Protein AF-A0A9P0GEL2-F1 (afdb_monomer_lite)

Radius of gyration: 32.32 Å; chains: 1; bounding box: 75×56×108 Å

Structure (mmCIF, N/CA/C/O backbone):
data_AF-A0A9P0GEL2-F1
#
_entry.id   AF-A0A9P0GEL2-F1
#
loop_
_atom_site.group_PDB
_atom_site.id
_atom_site.type_symbol
_atom_site.label_atom_id
_atom_site.label_alt_id
_atom_site.label_comp_id
_atom_site.label_asym_id
_atom_site.label_entity_id
_atom_site.label_seq_id
_atom_site.pdbx_PDB_ins_code
_atom_site.Cartn_x
_atom_site.Cartn_y
_atom_site.Cartn_z
_atom_site.occupancy
_atom_site.B_iso_or_equiv
_atom_site.auth_seq_id
_atom_site.auth_comp_id
_atom_site.auth_asym_id
_atom_site.auth_atom_id
_atom_site.pdbx_PDB_model_num
ATOM 1 N N . MET A 1 1 ? -38.527 46.027 -29.860 1.00 41.94 1 MET A N 1
ATOM 2 C CA . MET A 1 1 ? -37.077 46.108 -29.568 1.00 41.94 1 MET A CA 1
ATOM 3 C C . MET A 1 1 ? -36.748 44.943 -28.646 1.00 41.94 1 MET A C 1
ATOM 5 O O . MET A 1 1 ? -37.083 44.999 -27.472 1.00 41.94 1 MET A O 1
ATOM 9 N N . ASN A 1 2 ? -36.220 43.848 -29.200 1.00 39.59 2 ASN A N 1
ATOM 10 C CA . ASN A 1 2 ? -36.061 42.571 -28.497 1.00 39.59 2 ASN A CA 1
ATOM 11 C C . ASN A 1 2 ? -34.590 42.384 -28.111 1.00 39.59 2 ASN A C 1
ATOM 13 O O . ASN A 1 2 ? -33.752 42.225 -28.993 1.00 39.59 2 ASN A O 1
ATOM 17 N N . ASN A 1 3 ? -34.281 42.375 -26.812 1.00 41.94 3 ASN A N 1
ATOM 18 C CA . ASN A 1 3 ? -32.941 42.071 -26.305 1.00 41.94 3 ASN A CA 1
ATOM 19 C C . ASN A 1 3 ? -32.925 40.668 -25.686 1.00 41.94 3 ASN A C 1
ATOM 21 O O . ASN A 1 3 ? -33.313 40.477 -24.535 1.00 41.94 3 ASN A O 1
ATOM 25 N N . ALA A 1 4 ? -32.451 39.686 -26.454 1.00 50.44 4 ALA A N 1
ATOM 26 C CA . ALA A 1 4 ? -32.162 38.340 -25.972 1.00 50.44 4 ALA A CA 1
ATOM 27 C C . ALA A 1 4 ? -30.768 38.314 -25.322 1.00 50.44 4 ALA A C 1
ATOM 29 O O . ALA A 1 4 ? -29.741 38.302 -26.003 1.00 50.44 4 ALA A O 1
ATOM 30 N N . LYS A 1 5 ? -30.718 38.308 -23.986 1.00 56.31 5 LYS A N 1
ATOM 31 C CA . LYS A 1 5 ? -29.479 38.080 -23.232 1.00 56.31 5 LYS A CA 1
ATOM 32 C C . LYS A 1 5 ? -29.141 36.587 -23.271 1.00 56.31 5 LYS A C 1
ATOM 34 O O . LYS A 1 5 ? -29.761 35.773 -22.593 1.00 56.31 5 LYS A O 1
ATOM 39 N N . LYS A 1 6 ? -28.157 36.237 -24.100 1.00 62.62 6 LYS A N 1
ATOM 40 C CA . LYS A 1 6 ? -27.580 34.893 -24.235 1.00 62.62 6 LYS A CA 1
ATOM 41 C C . LYS A 1 6 ? -26.776 34.550 -22.976 1.00 62.62 6 LYS A C 1
ATOM 43 O O . LYS A 1 6 ? -25.606 34.906 -22.871 1.00 62.62 6 LYS A O 1
ATOM 48 N N . LEU A 1 7 ? -27.411 33.866 -22.025 1.00 57.25 7 LEU A N 1
ATOM 49 C CA . LEU A 1 7 ? -26.757 33.310 -20.842 1.00 57.25 7 LEU A CA 1
ATOM 50 C C . LEU A 1 7 ? -25.936 32.085 -21.270 1.00 57.25 7 LEU A C 1
ATOM 52 O O . LEU A 1 7 ? -26.473 30.995 -21.469 1.00 57.25 7 LEU A O 1
ATOM 56 N N . ARG A 1 8 ? -24.630 32.270 -21.480 1.00 53.84 8 ARG A N 1
ATOM 57 C CA . ARG A 1 8 ? -23.703 31.147 -21.642 1.00 53.84 8 ARG A CA 1
ATOM 58 C C . ARG A 1 8 ? -23.529 30.514 -20.262 1.00 53.84 8 ARG A C 1
ATOM 60 O O . ARG A 1 8 ? -22.925 31.117 -19.386 1.00 53.84 8 ARG A O 1
ATOM 67 N N . LYS A 1 9 ? -24.113 29.329 -20.062 1.00 55.12 9 LYS A N 1
ATOM 68 C CA . LYS A 1 9 ? -23.767 28.456 -18.936 1.00 55.12 9 LYS A CA 1
ATOM 69 C C . LYS A 1 9 ? -22.300 28.075 -19.099 1.00 55.12 9 LYS A C 1
ATOM 71 O O . LYS A 1 9 ? -21.964 27.318 -20.005 1.00 55.12 9 LYS A O 1
ATOM 76 N N . GLU A 1 10 ? -21.445 28.627 -18.253 1.00 52.41 10 GLU A N 1
ATOM 77 C CA . GLU A 1 10 ? -20.088 28.132 -18.077 1.00 52.41 10 GLU A CA 1
ATOM 78 C C . GLU A 1 10 ? -20.192 26.761 -17.407 1.00 52.41 10 GLU A C 1
ATOM 80 O O . GLU A 1 10 ? -20.576 26.631 -16.245 1.00 52.41 10 GLU A O 1
ATOM 85 N N . THR A 1 11 ? -19.934 25.712 -18.183 1.00 53.06 11 THR A N 1
ATOM 86 C CA . THR A 1 11 ? -19.646 24.383 -17.649 1.00 53.06 11 THR A CA 1
ATOM 87 C C . THR A 1 11 ? -18.465 24.506 -16.689 1.00 53.06 11 THR A C 1
ATOM 89 O O . THR A 1 11 ? -17.435 25.046 -17.102 1.00 53.06 11 THR A O 1
ATOM 92 N N . PRO A 1 12 ? -18.574 24.027 -15.436 1.00 53.81 12 PRO A N 1
ATOM 93 C CA . PRO A 1 12 ? -17.443 24.026 -14.528 1.00 53.81 12 PRO A CA 1
ATOM 94 C C . PRO A 1 12 ? -16.339 23.192 -15.171 1.00 53.81 12 PRO A C 1
ATOM 96 O O . PRO A 1 12 ? -16.504 21.996 -15.405 1.00 53.81 12 PRO A O 1
ATOM 99 N N . SER A 1 13 ? -15.242 23.868 -15.515 1.00 48.25 13 SER A N 1
ATOM 100 C CA . SER A 1 13 ? -14.004 23.243 -15.956 1.00 48.25 13 SER A CA 1
ATOM 101 C C . SER A 1 13 ? -13.623 22.224 -14.893 1.00 48.25 13 SER A C 1
ATOM 103 O O . SER A 1 13 ? -13.253 22.588 -13.771 1.00 48.25 13 SER A O 1
ATOM 105 N N . LEU A 1 14 ? -13.805 20.945 -15.229 1.00 48.44 14 LEU A N 1
ATOM 106 C CA . LEU A 1 14 ? -13.290 19.830 -14.463 1.00 48.44 14 LEU A CA 1
ATOM 107 C C . LEU A 1 14 ? -11.777 20.021 -14.508 1.00 48.44 14 LEU A C 1
ATOM 109 O O . LEU A 1 14 ? -11.127 19.663 -15.486 1.00 48.44 14 LEU A O 1
ATOM 113 N N . LYS A 1 15 ? -11.231 20.707 -13.498 1.00 52.22 15 LYS A N 1
ATOM 114 C CA . LYS A 1 15 ? -9.790 20.796 -13.303 1.00 52.22 15 LYS A CA 1
ATOM 115 C C . LYS A 1 15 ? -9.304 19.367 -13.422 1.00 52.22 15 LYS A C 1
ATOM 117 O O . LYS A 1 15 ? -9.765 18.514 -12.663 1.00 52.22 15 LYS A O 1
ATOM 122 N N . ASN A 1 16 ? -8.446 19.122 -14.405 1.00 49.78 16 ASN A N 1
ATOM 123 C CA . ASN A 1 16 ? -7.732 17.874 -14.565 1.00 49.78 16 ASN A CA 1
ATOM 124 C C . ASN A 1 16 ? -6.895 17.689 -13.296 1.00 49.78 16 ASN A C 1
ATOM 126 O O . ASN A 1 16 ? -5.706 17.995 -13.263 1.00 49.78 16 ASN A O 1
ATOM 130 N N . ASN A 1 17 ? -7.531 17.209 -12.226 1.00 48.31 17 ASN A N 1
ATOM 131 C CA . ASN A 1 17 ? -6.891 16.370 -11.246 1.00 48.31 17 ASN A CA 1
ATOM 132 C C . ASN A 1 17 ? -6.460 15.180 -12.083 1.00 48.31 17 ASN A C 1
ATOM 134 O O . ASN A 1 17 ? -7.214 14.225 -12.243 1.00 48.31 17 ASN A O 1
ATOM 138 N N . LEU A 1 18 ? -5.295 15.304 -12.723 1.00 45.97 18 LEU A N 1
ATOM 139 C CA . LEU A 1 18 ? -4.511 14.168 -13.146 1.00 45.97 18 LEU A CA 1
ATOM 140 C C . LEU A 1 18 ? -4.512 13.283 -11.910 1.00 45.97 18 LEU A C 1
ATOM 142 O O . LEU A 1 18 ? -3.848 13.601 -10.922 1.00 45.97 18 LEU A O 1
ATOM 146 N N . CYS A 1 19 ? -5.378 12.269 -11.911 1.00 51.41 19 CYS A N 1
ATOM 147 C CA . CYS A 1 19 ? -5.320 11.180 -10.969 1.00 51.41 19 CYS A CA 1
ATOM 148 C C . CYS A 1 19 ? -3.893 10.689 -11.124 1.00 51.41 19 CYS A C 1
ATOM 150 O O . CYS A 1 19 ? -3.593 10.004 -12.098 1.00 51.41 19 CYS A O 1
ATOM 152 N N . SER A 1 20 ? -2.982 11.148 -10.260 1.00 62.22 20 SER A N 1
ATOM 153 C CA . SER A 1 20 ? -1.614 10.664 -10.281 1.00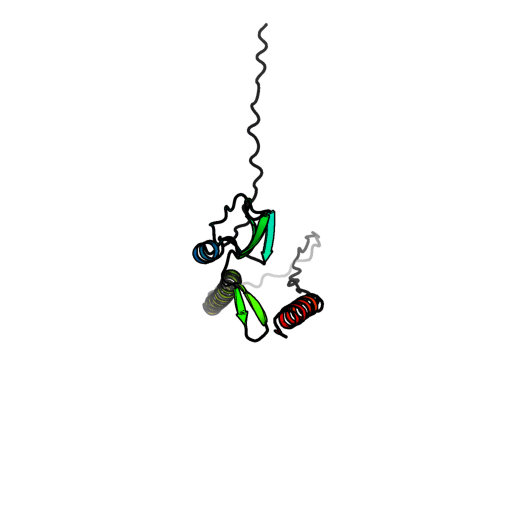 62.22 20 SER A CA 1
ATOM 154 C C . SER A 1 20 ? -1.775 9.166 -10.103 1.00 62.22 20 SER A C 1
ATOM 156 O O . SER A 1 20 ? -2.324 8.761 -9.075 1.00 62.22 20 SER A O 1
ATOM 158 N N . GLY A 1 21 ? -1.470 8.396 -11.148 1.00 70.44 21 GLY A N 1
ATOM 159 C CA . GLY A 1 21 ? -1.807 6.983 -11.235 1.00 70.44 21 GLY A CA 1
ATOM 160 C C . GLY A 1 21 ? -1.139 6.250 -10.089 1.00 70.44 21 GLY A C 1
ATOM 161 O O . GLY A 1 21 ? 0.039 5.920 -10.165 1.00 70.44 21 GLY A O 1
ATOM 162 N N . ARG A 1 22 ? -1.871 6.078 -8.991 1.00 81.94 22 ARG A N 1
ATOM 163 C CA . ARG A 1 22 ? -1.413 5.320 -7.840 1.00 81.94 22 ARG A CA 1
ATOM 164 C C . ARG A 1 22 ? -1.731 3.877 -8.122 1.00 81.94 22 ARG A C 1
ATOM 166 O O . ARG A 1 22 ? -2.864 3.540 -8.466 1.00 81.94 22 ARG A O 1
ATOM 173 N N . ILE A 1 23 ? -0.718 3.044 -7.988 1.00 84.94 23 ILE A N 1
ATOM 174 C CA . ILE A 1 23 ? -0.891 1.613 -8.132 1.00 84.94 23 ILE A CA 1
ATOM 175 C C . ILE A 1 23 ? -1.250 1.097 -6.746 1.00 84.94 23 ILE A C 1
ATOM 177 O O . ILE A 1 23 ? -0.533 1.330 -5.775 1.00 84.94 23 ILE A O 1
ATOM 181 N N . VAL A 1 24 ? -2.410 0.457 -6.665 1.00 88.88 24 VAL A N 1
ATOM 182 C CA . VAL A 1 24 ? -2.954 -0.097 -5.430 1.00 88.88 24 VAL A CA 1
ATOM 183 C C . VAL A 1 24 ? -3.063 -1.600 -5.607 1.00 88.88 24 VAL A C 1
ATOM 185 O O . VAL A 1 24 ? -3.783 -2.083 -6.483 1.00 88.88 24 VAL A O 1
ATOM 188 N N . GLU A 1 25 ? -2.381 -2.349 -4.752 1.00 91.31 25 GLU A N 1
ATOM 189 C CA . GLU A 1 25 ? -2.585 -3.782 -4.622 1.00 91.31 25 GLU A CA 1
ATOM 190 C C . GLU A 1 25 ? -3.840 -4.025 -3.771 1.00 91.31 25 GLU A C 1
ATOM 192 O O . GLU A 1 25 ? -3.805 -3.999 -2.541 1.00 91.31 25 GLU A O 1
ATOM 197 N N . LEU A 1 26 ? -4.982 -4.247 -4.434 1.00 93.81 26 LEU A N 1
ATOM 198 C CA . LEU A 1 26 ? -6.293 -4.367 -3.775 1.00 93.81 26 LEU A CA 1
ATOM 199 C C . LEU A 1 26 ? -6.334 -5.448 -2.686 1.00 93.81 26 LEU A C 1
ATOM 201 O O . LEU A 1 26 ? -6.999 -5.270 -1.665 1.00 93.81 26 LEU A O 1
ATOM 205 N N . LEU A 1 27 ? -5.613 -6.554 -2.886 1.00 93.62 27 LEU A N 1
ATOM 206 C CA . LEU A 1 27 ? -5.514 -7.623 -1.893 1.00 93.62 27 LEU A CA 1
ATOM 207 C C . LEU A 1 27 ? -4.798 -7.151 -0.627 1.00 93.62 27 LEU A C 1
ATOM 209 O O . LEU A 1 27 ? -5.228 -7.482 0.474 1.00 93.62 27 LEU A O 1
ATOM 213 N N . GLU A 1 28 ? -3.720 -6.384 -0.771 1.00 93.31 28 GLU A N 1
ATOM 214 C CA . GLU A 1 28 ? -2.960 -5.877 0.368 1.00 93.31 28 GLU A CA 1
ATOM 215 C C . GLU A 1 28 ? -3.717 -4.770 1.100 1.00 93.31 28 GLU A C 1
ATOM 217 O O . GLU A 1 28 ? -3.791 -4.787 2.333 1.00 93.31 28 GLU A O 1
ATOM 222 N N . LEU A 1 29 ? -4.371 -3.884 0.341 1.00 95.00 29 LEU A N 1
ATOM 223 C CA . LEU A 1 29 ? -5.268 -2.872 0.886 1.00 95.00 29 LEU A CA 1
ATOM 224 C C . LEU A 1 29 ? -6.370 -3.525 1.729 1.00 95.00 29 LEU A C 1
ATOM 226 O O . LEU A 1 29 ? -6.557 -3.161 2.885 1.00 95.00 29 LEU A O 1
ATOM 230 N N . GLY A 1 30 ? -7.064 -4.529 1.182 1.00 95.81 30 GLY A N 1
ATOM 231 C CA . GLY A 1 30 ? -8.169 -5.207 1.863 1.00 95.81 30 GLY A CA 1
ATOM 232 C C . GLY A 1 30 ? -7.765 -5.904 3.167 1.00 95.81 30 GLY A C 1
ATOM 233 O O . GLY A 1 30 ? -8.549 -5.923 4.115 1.00 95.81 30 GLY A O 1
ATOM 234 N N . LYS A 1 31 ? -6.535 -6.432 3.258 1.00 95.19 31 LYS A N 1
ATOM 235 C CA . LYS A 1 31 ? -6.011 -7.024 4.504 1.00 95.19 31 LYS A CA 1
ATOM 236 C C . LYS A 1 31 ? -5.845 -5.988 5.611 1.00 95.19 31 LYS A C 1
ATOM 238 O O . LYS A 1 31 ? -6.139 -6.290 6.765 1.00 95.19 31 LYS A O 1
ATOM 243 N N . HIS A 1 32 ? -5.380 -4.793 5.255 1.00 96.19 32 HIS A N 1
ATOM 244 C CA . HIS A 1 32 ? -5.049 -3.733 6.206 1.00 96.19 32 HIS A CA 1
ATOM 245 C C . HIS A 1 32 ? -6.198 -2.749 6.450 1.00 96.19 32 HIS A C 1
ATOM 247 O O . HIS A 1 32 ? -6.109 -1.922 7.353 1.00 96.19 32 HIS A O 1
ATOM 253 N N . LEU A 1 33 ? -7.295 -2.838 5.692 1.00 97.06 33 LEU A N 1
ATOM 254 C CA . LEU A 1 33 ? -8.462 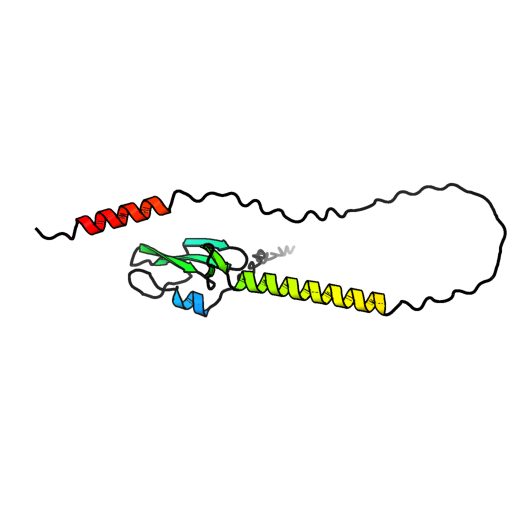-1.960 5.817 1.00 97.06 33 LEU A CA 1
ATOM 255 C C . LEU A 1 33 ? -9.377 -2.353 6.992 1.00 97.06 33 LEU A C 1
ATOM 257 O O . LEU A 1 33 ? -10.598 -2.464 6.859 1.00 97.06 33 LEU A O 1
ATOM 261 N N . LYS A 1 34 ? -8.779 -2.580 8.160 1.00 97.88 34 LYS A N 1
ATOM 262 C CA . LYS A 1 34 ? -9.454 -2.932 9.411 1.00 97.88 34 LYS A CA 1
ATOM 263 C C . LYS A 1 34 ? -8.845 -2.138 10.550 1.00 97.88 34 LYS A C 1
ATOM 265 O O . LYS A 1 34 ? -7.635 -1.948 10.580 1.00 97.88 34 LYS A O 1
ATOM 270 N N . CYS A 1 35 ? -9.666 -1.683 11.489 1.00 97.62 35 CYS A N 1
ATOM 271 C CA . CYS A 1 35 ? -9.182 -0.972 12.664 1.00 97.62 35 CYS A CA 1
ATOM 272 C C . CYS A 1 35 ? -8.216 -1.867 13.450 1.00 97.62 35 CYS A C 1
ATOM 274 O O . CYS A 1 35 ? -8.566 -2.996 13.785 1.00 97.62 35 CYS A O 1
ATOM 276 N N . CYS A 1 36 ? -7.033 -1.357 13.794 1.00 95.81 36 CYS A N 1
ATOM 277 C CA . CYS A 1 36 ? -6.030 -2.128 14.537 1.00 95.81 36 CYS A CA 1
ATOM 278 C C . CYS A 1 36 ? -6.449 -2.505 15.971 1.00 95.81 36 CYS A C 1
ATOM 280 O O . CYS A 1 36 ? -5.774 -3.315 16.598 1.00 95.81 36 CYS A O 1
ATOM 282 N N . TRP A 1 37 ? -7.534 -1.922 16.493 1.00 96.81 37 TRP A N 1
ATOM 283 C CA . TRP A 1 37 ? -8.026 -2.197 17.843 1.00 96.81 37 TRP A CA 1
ATOM 284 C C . TRP A 1 37 ? -9.294 -3.052 17.872 1.00 96.81 37 TRP A C 1
ATOM 286 O O . TRP A 1 37 ? -9.335 -4.049 18.581 1.00 96.81 37 TRP A O 1
ATOM 296 N N . CYS A 1 38 ? -10.333 -2.673 17.120 1.00 97.12 38 CYS A N 1
ATOM 297 C CA . CYS A 1 38 ? -11.623 -3.376 17.137 1.00 97.12 38 CYS A CA 1
ATOM 298 C C . CYS A 1 38 ? -11.847 -4.300 15.931 1.00 97.12 38 CYS A C 1
ATOM 300 O O . CYS A 1 38 ? -12.918 -4.891 15.814 1.00 97.12 38 CYS A O 1
ATOM 302 N N . GLU A 1 39 ? -10.881 -4.368 15.007 1.00 96.88 39 GLU A N 1
ATOM 303 C CA . GLU A 1 39 ? -10.877 -5.205 13.796 1.00 96.88 39 GLU A CA 1
ATOM 304 C C . GLU A 1 39 ? -12.032 -4.972 12.801 1.00 96.88 39 GLU A C 1
ATOM 306 O O . GLU A 1 39 ? -12.125 -5.652 11.774 1.00 96.88 39 GLU A O 1
ATOM 311 N N . ARG A 1 40 ? -12.893 -3.975 13.046 1.00 97.75 40 ARG A N 1
ATOM 312 C CA . ARG A 1 40 ? -13.961 -3.573 12.121 1.00 97.75 40 ARG A CA 1
ATOM 313 C C . ARG A 1 40 ? -13.385 -2.973 10.843 1.00 97.75 40 ARG A C 1
ATOM 315 O O . ARG A 1 40 ? -12.343 -2.319 10.863 1.00 97.75 40 ARG A O 1
ATOM 322 N N . VAL A 1 41 ? -14.091 -3.178 9.734 1.00 97.56 41 VAL A N 1
ATOM 323 C CA . VAL A 1 41 ? -13.703 -2.662 8.415 1.00 97.56 41 VAL A CA 1
ATOM 324 C C . VAL A 1 41 ? -13.691 -1.133 8.428 1.00 97.56 41 VAL A C 1
ATOM 326 O O . VAL A 1 41 ? -14.613 -0.497 8.939 1.00 97.56 41 VAL A O 1
ATOM 329 N N . LEU A 1 42 ? -12.639 -0.547 7.859 1.00 97.62 42 LEU A N 1
ATOM 330 C CA . LEU A 1 42 ? -12.485 0.900 7.737 1.00 97.62 42 LEU A CA 1
ATOM 331 C C . LEU A 1 42 ? -13.096 1.408 6.426 1.00 97.62 42 LEU A C 1
ATOM 333 O O . LEU A 1 42 ? -13.054 0.724 5.406 1.00 97.62 42 LEU A O 1
ATOM 337 N N . SER A 1 43 ? -13.613 2.638 6.437 1.00 96.94 43 SER A N 1
ATOM 338 C CA . SER A 1 43 ? -14.022 3.333 5.211 1.00 96.94 43 SER A CA 1
ATOM 339 C C . SER A 1 43 ? -12.867 4.167 4.664 1.00 96.94 43 SER A C 1
ATOM 341 O O . SER A 1 43 ? -12.258 4.942 5.401 1.00 96.94 43 SER A O 1
ATOM 343 N N . LEU A 1 44 ? -12.609 4.061 3.359 1.00 95.88 44 LEU A N 1
ATOM 344 C CA . LEU A 1 44 ? -11.656 4.927 2.653 1.00 95.88 44 LEU A CA 1
ATOM 345 C C . LEU A 1 44 ? -12.127 6.391 2.577 1.00 95.88 44 LEU A C 1
ATOM 347 O O . LEU A 1 44 ? -11.324 7.269 2.290 1.00 95.88 44 LEU A O 1
ATOM 351 N N . GLU A 1 45 ? -13.396 6.681 2.872 1.00 96.81 45 GLU A N 1
ATOM 352 C CA . GLU A 1 45 ? -13.888 8.062 2.997 1.00 96.81 45 GLU A CA 1
ATOM 353 C C . GLU A 1 45 ? -13.318 8.768 4.239 1.00 96.81 45 GLU A C 1
ATOM 355 O O . GLU A 1 45 ? -13.265 9.994 4.282 1.00 96.81 45 GLU A O 1
ATOM 360 N N . ASN A 1 46 ? -12.835 8.003 5.227 1.00 96.75 46 ASN A N 1
ATOM 361 C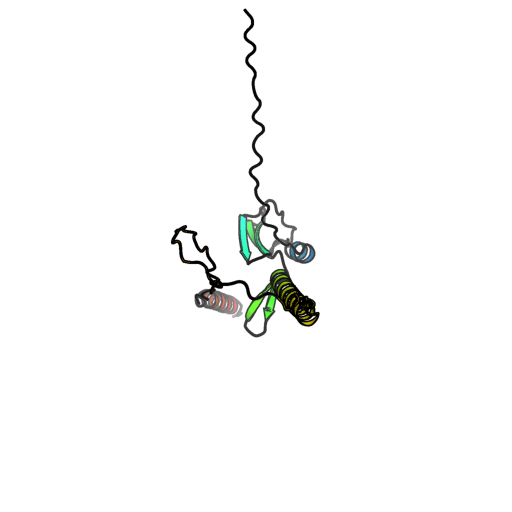 CA . ASN A 1 46 ? -12.278 8.518 6.481 1.00 96.75 46 ASN A CA 1
ATOM 362 C C . ASN A 1 46 ? -10.737 8.600 6.463 1.00 96.75 46 ASN A C 1
ATOM 364 O O . ASN A 1 46 ? -10.090 8.473 7.509 1.00 96.75 46 ASN A O 1
ATOM 368 N N . ILE A 1 47 ? -10.124 8.762 5.287 1.00 96.88 47 ILE A N 1
ATOM 369 C CA . ILE A 1 47 ? -8.681 9.020 5.181 1.00 96.88 47 ILE A CA 1
ATOM 370 C C . ILE A 1 47 ? -8.391 10.408 5.761 1.00 96.88 47 ILE A C 1
ATOM 372 O O . ILE A 1 47 ? -8.907 11.412 5.274 1.00 96.88 47 ILE A O 1
ATOM 376 N N . THR A 1 48 ? -7.542 10.468 6.785 1.00 97.44 48 THR A N 1
ATOM 377 C CA . THR A 1 48 ? -7.102 11.733 7.394 1.00 97.44 48 THR A CA 1
ATOM 378 C C . THR A 1 48 ? -5.814 12.247 6.770 1.00 97.44 48 THR A C 1
ATOM 380 O O . THR A 1 48 ? -5.626 13.456 6.655 1.00 97.44 48 THR A O 1
ATOM 383 N N . ASN A 1 49 ? -4.932 11.340 6.344 1.00 96.62 49 ASN A N 1
ATOM 384 C CA . ASN A 1 49 ? -3.665 11.689 5.718 1.00 96.62 49 ASN A CA 1
ATOM 385 C C . ASN A 1 49 ? -3.202 10.617 4.721 1.00 96.62 49 ASN A C 1
ATOM 387 O O . ASN A 1 49 ? -3.537 9.438 4.831 1.00 96.62 49 ASN A O 1
ATOM 391 N N . GLU A 1 50 ? -2.366 11.029 3.773 1.00 94.75 50 GLU A N 1
ATOM 392 C CA . GLU A 1 50 ? -1.726 10.161 2.791 1.00 94.75 50 GLU A CA 1
ATOM 393 C C . GLU A 1 50 ? -0.234 10.487 2.704 1.00 94.75 50 GLU A C 1
ATOM 395 O O . GLU A 1 50 ? 0.158 11.606 2.381 1.00 94.75 50 GLU A O 1
ATOM 400 N N . THR A 1 51 ? 0.610 9.478 2.917 1.00 93.75 51 THR A N 1
ATOM 401 C CA . THR A 1 51 ? 2.052 9.569 2.660 1.00 93.75 51 THR A CA 1
ATOM 402 C C . THR A 1 51 ? 2.397 8.838 1.369 1.00 93.75 51 THR A C 1
ATOM 404 O O . THR A 1 51 ? 2.230 7.621 1.270 1.00 93.75 51 THR A O 1
ATOM 407 N N . ARG A 1 52 ? 2.927 9.560 0.381 1.00 91.88 52 ARG A N 1
ATOM 408 C CA . ARG A 1 52 ? 3.350 8.980 -0.903 1.00 91.88 52 ARG A CA 1
ATOM 409 C C . ARG A 1 52 ? 4.772 8.435 -0.836 1.00 91.88 52 ARG A C 1
ATOM 411 O O . ARG A 1 52 ? 5.646 9.062 -0.241 1.00 91.88 52 ARG A O 1
ATOM 418 N N . LYS A 1 53 ? 5.009 7.286 -1.476 1.00 87.81 53 LYS A N 1
ATOM 419 C CA . LYS A 1 53 ? 6.323 6.625 -1.545 1.00 87.81 53 LYS A CA 1
ATOM 420 C C . LYS A 1 53 ? 6.586 6.069 -2.950 1.00 87.81 53 LYS A C 1
ATOM 422 O O . LYS A 1 53 ? 6.617 4.861 -3.169 1.00 87.81 53 LYS A O 1
ATOM 427 N N . GLY A 1 54 ? 6.777 6.957 -3.923 1.00 87.62 54 GLY A N 1
ATOM 428 C CA . GLY A 1 54 ? 6.887 6.574 -5.334 1.00 87.62 54 GLY A CA 1
ATOM 429 C C . GLY A 1 54 ? 5.511 6.267 -5.927 1.00 87.62 54 GLY A C 1
ATOM 430 O O . GLY A 1 54 ? 4.628 7.121 -5.870 1.00 87.62 54 GLY A O 1
ATOM 431 N N . LEU A 1 55 ? 5.325 5.063 -6.479 1.00 86.12 55 LEU A N 1
ATOM 432 C CA . LEU A 1 55 ? 4.085 4.648 -7.154 1.00 86.12 55 LEU A CA 1
ATOM 433 C C . LEU A 1 55 ? 2.992 4.134 -6.202 1.00 86.12 55 LEU A C 1
ATOM 435 O O . LEU A 1 55 ? 1.838 4.006 -6.618 1.00 86.12 55 LEU A O 1
ATOM 439 N N . TYR A 1 56 ? 3.334 3.875 -4.936 1.00 90.06 56 TYR A N 1
ATOM 440 C CA . TYR A 1 56 ? 2.386 3.468 -3.898 1.00 90.06 56 TYR A CA 1
ATOM 441 C C . TYR A 1 56 ? 2.227 4.540 -2.811 1.00 90.06 56 TYR A C 1
ATOM 443 O O . TYR A 1 56 ? 2.956 5.538 -2.736 1.00 90.06 56 TYR A O 1
ATOM 451 N N . SER A 1 57 ? 1.228 4.351 -1.954 1.00 91.94 57 SER A N 1
ATOM 452 C CA . SER A 1 57 ? 0.915 5.240 -0.832 1.00 91.94 57 SER A CA 1
ATOM 453 C C . SER A 1 57 ? 0.671 4.484 0.471 1.00 91.94 57 SER A C 1
ATOM 455 O O . SER A 1 57 ? 0.336 3.298 0.488 1.00 91.94 57 SER A O 1
ATOM 457 N N . ILE A 1 58 ? 0.817 5.199 1.578 1.00 94.62 58 ILE A N 1
ATOM 458 C CA . ILE A 1 58 ? 0.413 4.764 2.910 1.00 94.62 58 ILE A CA 1
ATOM 459 C C . ILE A 1 58 ? -0.699 5.706 3.360 1.00 94.62 58 ILE A C 1
ATOM 461 O O . ILE A 1 58 ? -0.503 6.922 3.379 1.00 94.62 58 ILE A O 1
ATOM 465 N N . LEU A 1 59 ? -1.862 5.151 3.683 1.00 96.56 59 LEU A N 1
ATOM 466 C CA . LEU A 1 59 ? -3.035 5.906 4.109 1.00 96.56 59 LEU A CA 1
ATOM 467 C C . LEU A 1 59 ? -3.142 5.855 5.633 1.00 96.56 59 LEU A C 1
ATOM 469 O O . LEU A 1 59 ? -3.013 4.782 6.216 1.00 96.56 59 LEU A O 1
ATOM 473 N N . ASN A 1 60 ? -3.425 6.986 6.270 1.00 97.56 60 ASN A N 1
ATOM 474 C CA . ASN A 1 60 ? -3.895 7.009 7.651 1.00 97.56 60 ASN A CA 1
ATOM 475 C C . ASN A 1 60 ? -5.415 7.114 7.609 1.00 97.56 60 ASN A C 1
ATOM 477 O O . ASN A 1 60 ? -5.961 8.079 7.070 1.00 97.56 60 ASN A O 1
ATOM 481 N N . VAL A 1 61 ? -6.095 6.104 8.143 1.00 97.81 61 VAL A N 1
ATOM 482 C CA . VAL A 1 61 ? -7.556 6.021 8.131 1.00 97.81 61 VAL A CA 1
ATOM 483 C C . VAL A 1 61 ? -8.060 6.041 9.560 1.00 97.81 61 VAL A C 1
ATOM 485 O O . VAL A 1 61 ? -7.673 5.202 10.378 1.00 97.81 61 VAL A O 1
ATOM 488 N N . LYS A 1 62 ? -8.931 6.998 9.865 1.00 97.69 62 LYS A N 1
ATOM 489 C CA . LYS A 1 62 ? -9.503 7.147 11.199 1.00 97.69 62 LYS A CA 1
ATOM 490 C C . LYS A 1 62 ? -10.793 6.347 11.318 1.00 97.69 62 LYS A C 1
ATOM 492 O O . LYS A 1 62 ? -11.688 6.454 10.481 1.00 97.69 62 LYS A O 1
ATOM 497 N N . TYR A 1 63 ? -10.910 5.561 12.384 1.00 97.88 63 TYR A N 1
ATOM 498 C CA . TYR A 1 63 ? -12.167 4.902 12.724 1.00 97.88 63 TYR A CA 1
ATOM 499 C C . TYR A 1 63 ? -12.961 5.744 13.722 1.00 97.88 63 TYR A C 1
ATOM 501 O O . TYR A 1 63 ? -12.446 6.095 14.783 1.00 97.88 63 TYR A O 1
ATOM 509 N N . ASN A 1 64 ? -14.215 6.062 13.400 1.00 95.25 64 ASN A N 1
ATOM 510 C CA . ASN A 1 64 ? -14.988 7.061 14.143 1.00 95.25 64 ASN A CA 1
ATOM 511 C C . ASN A 1 64 ? -15.402 6.599 15.547 1.00 95.25 64 ASN A C 1
ATOM 513 O O . ASN A 1 64 ? -15.348 7.396 16.476 1.00 95.25 64 ASN A O 1
ATOM 517 N N . GLU A 1 65 ? -15.771 5.326 15.726 1.00 96.44 65 GLU A N 1
ATOM 518 C CA . GLU A 1 65 ? -16.216 4.825 17.038 1.00 96.44 65 GLU A CA 1
ATOM 519 C C . GLU A 1 65 ? -15.048 4.678 18.020 1.00 96.44 65 GLU A C 1
ATOM 521 O O . GLU A 1 65 ? -15.182 4.970 19.203 1.00 96.44 65 GLU A O 1
ATOM 526 N N . CYS A 1 66 ? -13.886 4.241 17.528 1.00 95.88 66 CYS A N 1
ATOM 527 C CA . CYS A 1 66 ? -12.699 4.049 18.360 1.00 95.88 66 CYS A CA 1
ATOM 528 C C . CYS A 1 66 ? -11.845 5.309 18.494 1.00 95.88 66 CYS A C 1
ATOM 530 O O . CYS A 1 66 ? -11.007 5.378 19.386 1.00 95.88 66 CYS A O 1
ATOM 532 N N . ASN A 1 67 ? -12.012 6.277 17.588 1.00 95.62 67 ASN A N 1
ATOM 533 C CA . ASN A 1 67 ? -11.161 7.458 17.462 1.00 95.62 67 ASN A CA 1
ATOM 534 C C . ASN A 1 67 ? -9.659 7.119 17.292 1.00 95.62 67 ASN A C 1
ATOM 536 O O . ASN A 1 67 ? -8.795 7.901 17.680 1.00 95.62 67 ASN A O 1
ATOM 540 N N . ILE A 1 68 ? -9.351 5.958 16.702 1.00 96.06 68 ILE A N 1
ATOM 541 C CA . ILE A 1 68 ? -7.985 5.477 16.441 1.00 96.06 68 ILE A CA 1
ATOM 542 C C . ILE A 1 68 ? -7.666 5.635 14.954 1.00 96.06 68 ILE A C 1
ATOM 544 O O . ILE A 1 68 ? -8.498 5.323 14.097 1.00 96.06 68 ILE A O 1
ATOM 548 N N . GLU A 1 69 ? -6.449 6.085 14.651 1.00 97.25 69 GLU A N 1
ATOM 549 C CA . GLU A 1 69 ? -5.901 6.079 13.296 1.00 97.25 69 GLU A CA 1
ATOM 550 C C . GLU A 1 69 ? -5.179 4.763 13.015 1.00 97.25 69 GLU A C 1
ATOM 552 O O . GLU A 1 69 ? -4.321 4.323 13.779 1.00 97.25 69 GLU A O 1
ATOM 557 N N . THR A 1 70 ? -5.530 4.130 11.901 1.00 97.31 70 THR A N 1
ATOM 558 C CA . THR A 1 70 ? -4.869 2.922 11.413 1.00 97.31 70 THR A CA 1
ATOM 559 C C . THR A 1 70 ? -4.058 3.246 10.168 1.00 97.31 70 THR A C 1
ATOM 561 O O . THR A 1 70 ? -4.530 3.941 9.268 1.00 97.31 70 THR A O 1
ATOM 564 N N . ILE A 1 71 ? -2.837 2.718 10.118 1.00 96.62 71 ILE A N 1
ATOM 565 C CA . ILE A 1 71 ? -1.945 2.832 8.968 1.00 96.62 71 ILE A CA 1
ATOM 566 C C . ILE A 1 71 ? -2.279 1.712 7.983 1.00 96.62 71 ILE A C 1
ATOM 568 O O . ILE A 1 71 ? -2.154 0.533 8.309 1.00 96.62 71 ILE A O 1
ATOM 572 N N . VAL A 1 72 ? -2.667 2.089 6.770 1.00 96.19 72 VAL A N 1
ATOM 573 C CA . VAL A 1 72 ? -3.106 1.181 5.713 1.00 96.19 72 VAL A CA 1
ATOM 574 C C . VAL A 1 72 ? -2.167 1.322 4.505 1.00 96.19 72 VAL A C 1
ATOM 576 O O . VAL A 1 72 ? -2.284 2.287 3.740 1.00 96.19 72 VAL A O 1
ATOM 579 N N . PRO A 1 73 ? -1.194 0.410 4.316 1.00 94.31 73 PRO A N 1
ATOM 580 C CA . PRO A 1 73 ? -0.382 0.383 3.105 1.00 94.31 73 PRO A CA 1
ATOM 581 C C . PRO A 1 73 ? -1.229 -0.024 1.888 1.00 94.31 73 PRO A C 1
ATOM 583 O O . PRO A 1 73 ? -2.125 -0.859 1.986 1.00 94.31 73 PRO A O 1
ATOM 586 N N . THR A 1 74 ? -0.933 0.569 0.730 1.00 94.38 74 THR A N 1
ATOM 587 C CA . THR A 1 74 ? -1.604 0.247 -0.550 1.00 94.38 74 THR A CA 1
ATOM 588 C C . THR A 1 74 ? -0.844 -0.768 -1.403 1.00 94.38 74 THR A C 1
ATOM 590 O O . THR A 1 74 ? -1.324 -1.132 -2.469 1.00 94.38 74 THR A O 1
ATOM 593 N N . ASP A 1 75 ? 0.331 -1.207 -0.957 1.00 92.94 75 ASP A N 1
ATOM 594 C CA . ASP A 1 75 ? 1.194 -2.159 -1.655 1.00 92.94 75 ASP A CA 1
ATOM 595 C C . ASP A 1 75 ? 1.945 -3.016 -0.635 1.00 92.94 75 ASP A C 1
ATOM 597 O O . ASP 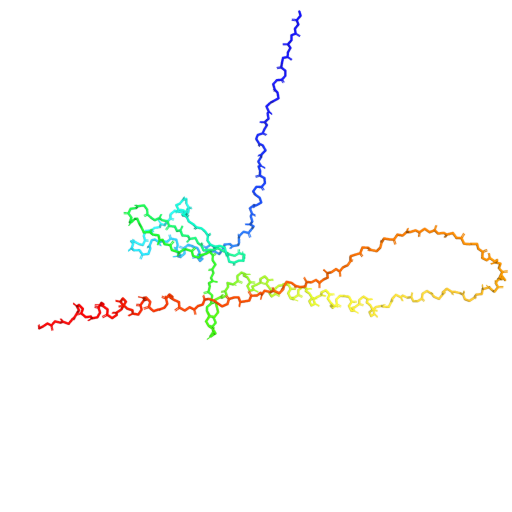A 1 75 ? 2.135 -2.602 0.519 1.00 92.94 75 ASP A O 1
ATOM 601 N N . LYS A 1 76 ? 2.396 -4.191 -1.066 1.00 89.25 76 LYS A N 1
ATOM 602 C CA . LYS A 1 76 ? 3.219 -5.069 -0.246 1.00 89.25 76 LYS A CA 1
ATOM 603 C C . LYS A 1 76 ? 4.611 -4.469 -0.057 1.00 89.25 76 LYS A C 1
ATOM 605 O O . LYS A 1 76 ? 5.326 -4.153 -1.010 1.00 89.25 76 LYS A O 1
ATOM 610 N N . VAL A 1 77 ? 5.010 -4.327 1.205 1.00 83.56 77 VAL A N 1
ATOM 611 C CA . VAL A 1 77 ? 6.330 -3.811 1.579 1.00 83.56 77 VAL A CA 1
ATOM 612 C C . VAL A 1 77 ? 7.198 -4.963 2.061 1.00 83.56 77 VAL A C 1
ATOM 614 O O . VAL A 1 77 ? 6.901 -5.582 3.083 1.00 83.56 77 VAL A O 1
ATOM 617 N N . HIS A 1 78 ? 8.304 -5.219 1.366 1.00 80.38 78 HIS A N 1
ATOM 618 C CA . HIS A 1 78 ? 9.303 -6.193 1.803 1.00 80.38 78 HIS A CA 1
ATOM 619 C C . HIS A 1 78 ? 10.455 -5.481 2.496 1.00 80.38 78 HIS A C 1
ATOM 621 O O . HIS A 1 78 ? 10.982 -4.480 2.004 1.00 80.38 78 HIS A O 1
ATOM 627 N N . ALA A 1 79 ? 10.857 -6.013 3.645 1.00 77.62 79 ALA A N 1
ATOM 628 C CA . ALA A 1 79 ? 12.115 -5.648 4.274 1.00 77.62 79 ALA A CA 1
ATOM 629 C C . ALA A 1 79 ? 13.211 -6.568 3.729 1.00 77.62 79 ALA A C 1
ATOM 631 O O . ALA A 1 79 ? 13.101 -7.792 3.807 1.00 77.62 79 ALA A O 1
ATOM 632 N N . THR A 1 80 ? 14.268 -5.989 3.171 1.00 77.31 80 THR A N 1
ATOM 633 C CA . THR A 1 80 ? 15.482 -6.742 2.842 1.00 77.31 80 THR A CA 1
ATOM 634 C C . THR A 1 80 ? 16.340 -6.928 4.096 1.00 77.31 80 THR A C 1
ATOM 636 O O . THR A 1 80 ? 16.125 -6.284 5.124 1.00 77.31 80 THR A O 1
ATOM 639 N N . LYS A 1 81 ? 17.348 -7.810 4.024 1.00 77.38 81 LYS A N 1
ATOM 640 C CA . LYS A 1 81 ? 18.298 -8.054 5.129 1.00 77.38 81 LYS A CA 1
ATOM 641 C C . LYS A 1 81 ? 19.025 -6.783 5.601 1.00 77.38 81 LYS A C 1
ATOM 643 O O . LYS A 1 81 ? 19.540 -6.769 6.709 1.00 77.38 81 LYS A O 1
ATOM 648 N N . SER A 1 82 ? 19.061 -5.736 4.776 1.00 74.94 82 SER A N 1
ATOM 649 C CA . SER A 1 82 ? 19.664 -4.433 5.070 1.00 74.94 82 SER A CA 1
ATOM 650 C C . SER A 1 82 ? 18.694 -3.420 5.703 1.00 74.94 82 SER A C 1
ATOM 652 O O . SER A 1 82 ? 18.990 -2.230 5.719 1.00 74.94 82 SER A O 1
ATOM 654 N N . GLU A 1 83 ? 17.529 -3.857 6.201 1.00 72.25 83 GLU A N 1
ATOM 655 C CA . GLU A 1 83 ? 16.442 -3.020 6.752 1.00 72.25 83 GLU A CA 1
ATOM 656 C C . GLU A 1 83 ? 15.819 -2.001 5.782 1.00 72.25 83 GLU A C 1
ATOM 658 O O . GLU A 1 83 ? 14.908 -1.254 6.159 1.00 72.25 83 GLU A O 1
ATOM 663 N N . VAL A 1 84 ? 16.261 -1.958 4.526 1.00 78.44 84 VAL A N 1
ATOM 664 C CA . VAL A 1 84 ? 15.679 -1.063 3.530 1.00 78.44 84 VAL A CA 1
ATOM 665 C C . VAL A 1 84 ? 14.337 -1.641 3.085 1.00 78.44 84 VAL A C 1
ATOM 667 O O . VAL A 1 84 ? 14.233 -2.789 2.649 1.00 78.44 84 VAL A O 1
ATOM 670 N N . LYS A 1 85 ? 13.279 -0.841 3.238 1.00 76.88 85 LYS A N 1
ATOM 671 C CA . LYS A 1 85 ? 11.917 -1.210 2.844 1.00 76.88 85 LYS A CA 1
ATOM 672 C C . LYS A 1 85 ? 11.697 -0.859 1.378 1.00 76.88 85 LYS A C 1
ATOM 674 O O . LYS A 1 85 ? 11.744 0.318 1.021 1.00 76.88 85 LYS A O 1
ATOM 679 N N . HIS A 1 86 ? 11.404 -1.864 0.561 1.00 79.69 86 HIS A N 1
ATOM 680 C CA . HIS A 1 86 ? 11.061 -1.693 -0.850 1.00 79.69 86 HIS A CA 1
ATOM 681 C C . HIS A 1 86 ? 9.602 -2.092 -1.090 1.00 79.69 86 HIS A C 1
ATOM 683 O O . HIS A 1 86 ? 9.075 -2.978 -0.417 1.00 79.69 86 HIS A O 1
ATOM 689 N N . SER A 1 87 ? 8.947 -1.404 -2.023 1.00 81.38 87 SER A N 1
ATOM 690 C CA . SER A 1 87 ? 7.595 -1.740 -2.484 1.00 81.38 87 SER A CA 1
ATOM 691 C C . SER A 1 87 ? 7.697 -2.571 -3.755 1.00 81.38 87 SER A C 1
ATOM 693 O O . SER A 1 87 ? 8.518 -2.259 -4.624 1.00 81.38 87 SER A O 1
ATOM 695 N N . ASP A 1 88 ? 6.855 -3.596 -3.866 1.00 79.81 88 ASP A N 1
ATOM 696 C CA . ASP A 1 88 ? 6.847 -4.502 -5.017 1.00 79.81 88 ASP A CA 1
ATOM 697 C C . ASP A 1 88 ? 6.550 -3.766 -6.321 1.00 79.81 88 ASP A C 1
ATOM 699 O O . ASP A 1 88 ? 7.184 -4.036 -7.344 1.00 79.81 88 ASP A O 1
ATOM 703 N N . VAL A 1 89 ? 5.625 -2.807 -6.294 1.00 80.75 89 VAL A N 1
ATOM 704 C CA . VAL A 1 89 ? 5.301 -1.988 -7.465 1.00 80.75 89 VAL A CA 1
ATOM 705 C C . VAL A 1 89 ? 6.511 -1.180 -7.926 1.00 80.75 89 VAL A C 1
ATOM 707 O O . VAL A 1 89 ? 6.839 -1.191 -9.113 1.00 80.75 89 VAL A O 1
ATOM 710 N N . ASN A 1 90 ? 7.186 -0.491 -7.003 1.00 77.19 90 ASN A N 1
ATOM 711 C CA . ASN A 1 90 ? 8.351 0.322 -7.352 1.00 77.19 90 ASN A CA 1
ATOM 712 C C . ASN A 1 90 ? 9.473 -0.556 -7.920 1.00 77.19 90 ASN A C 1
ATOM 714 O O . ASN A 1 90 ? 10.069 -0.212 -8.938 1.00 77.19 90 ASN A O 1
ATOM 718 N N . THR A 1 91 ? 9.729 -1.710 -7.300 1.00 77.62 91 THR A N 1
ATOM 719 C CA . THR A 1 91 ? 10.750 -2.649 -7.775 1.00 77.62 91 THR A CA 1
ATOM 720 C C . THR A 1 91 ? 10.412 -3.194 -9.162 1.00 77.62 91 THR A C 1
ATOM 722 O O . THR A 1 91 ? 11.282 -3.212 -10.030 1.00 77.62 91 THR A O 1
ATOM 725 N N . LYS A 1 92 ? 9.155 -3.579 -9.417 1.00 83.69 92 LYS A N 1
ATOM 726 C CA . LYS A 1 92 ? 8.720 -4.049 -10.744 1.00 83.69 92 LYS A CA 1
ATOM 727 C C . LYS A 1 92 ? 8.892 -2.977 -11.817 1.00 83.69 92 LYS A C 1
ATOM 729 O O . LYS A 1 92 ? 9.400 -3.289 -12.888 1.00 83.69 92 LYS A O 1
ATOM 734 N N . ALA A 1 93 ? 8.524 -1.732 -11.521 1.00 81.38 93 ALA A N 1
ATOM 735 C CA . ALA A 1 93 ? 8.659 -0.628 -12.468 1.00 81.38 93 ALA A CA 1
ATOM 736 C C . ALA A 1 93 ? 10.127 -0.360 -12.845 1.00 81.38 93 ALA A C 1
ATOM 738 O O . ALA A 1 93 ? 10.436 -0.148 -14.017 1.00 81.38 93 ALA A O 1
ATOM 739 N N . VAL A 1 94 ? 11.039 -0.410 -11.867 1.00 83.38 94 VAL A N 1
ATOM 740 C CA . VAL A 1 94 ? 12.481 -0.252 -12.116 1.00 83.38 94 VAL A CA 1
ATOM 741 C C . VAL A 1 94 ? 13.010 -1.388 -12.995 1.00 83.38 94 VAL A C 1
ATOM 743 O O . VAL A 1 94 ? 13.612 -1.120 -14.032 1.00 83.38 94 VAL A O 1
ATOM 746 N N . LEU A 1 95 ? 12.719 -2.644 -12.639 1.00 84.38 95 LEU A N 1
ATOM 747 C CA . LEU A 1 95 ? 13.189 -3.813 -13.393 1.00 84.38 95 LEU A CA 1
ATOM 748 C C . LEU A 1 95 ? 12.635 -3.858 -14.827 1.00 84.38 95 LEU A C 1
ATOM 750 O O . LEU A 1 95 ? 13.326 -4.276 -15.756 1.00 84.38 95 LEU A O 1
ATOM 754 N N . GLU A 1 96 ? 11.389 -3.425 -15.033 1.00 85.75 96 GLU A N 1
ATOM 755 C CA . GLU A 1 96 ? 10.793 -3.362 -16.370 1.00 85.75 96 GLU A CA 1
ATOM 756 C C . GLU A 1 96 ? 11.481 -2.309 -17.250 1.00 85.75 96 GLU A C 1
ATOM 758 O O . GLU A 1 96 ? 11.733 -2.559 -18.431 1.00 85.75 96 GLU A O 1
ATOM 763 N N . ASN A 1 97 ? 11.834 -1.155 -16.681 1.00 82.69 97 ASN A N 1
ATOM 764 C CA . ASN A 1 97 ? 12.565 -0.117 -17.404 1.00 82.69 97 ASN A CA 1
ATOM 765 C C . ASN A 1 97 ? 13.979 -0.569 -17.785 1.00 82.69 97 ASN A C 1
ATOM 767 O O . ASN A 1 97 ? 14.407 -0.331 -18.915 1.00 82.69 97 ASN A O 1
ATOM 771 N N . GLU A 1 98 ? 14.685 -1.265 -16.890 1.00 86.06 98 GLU A N 1
ATOM 772 C CA . GLU A 1 98 ? 15.999 -1.845 -17.197 1.00 86.06 98 GLU A CA 1
ATOM 773 C C . GLU A 1 98 ? 15.915 -2.848 -18.351 1.00 86.06 98 GLU A C 1
ATOM 775 O O . GLU A 1 98 ? 16.720 -2.800 -19.285 1.00 86.06 98 GLU A O 1
ATOM 780 N N . ARG A 1 99 ? 14.892 -3.711 -18.343 1.00 88.44 99 ARG A N 1
ATOM 781 C CA . ARG A 1 99 ? 14.663 -4.672 -19.427 1.00 88.44 99 ARG A CA 1
ATOM 782 C C . ARG A 1 99 ? 14.415 -3.980 -20.770 1.00 88.44 99 ARG A C 1
ATOM 784 O O . ARG A 1 99 ? 14.998 -4.397 -21.769 1.00 88.44 99 ARG A O 1
ATOM 791 N N . LYS A 1 100 ? 13.591 -2.927 -20.798 1.00 88.19 100 LYS A N 1
ATOM 792 C CA . LYS A 1 100 ? 13.329 -2.140 -22.019 1.00 88.19 100 LYS A CA 1
ATOM 793 C C . LYS A 1 100 ? 14.586 -1.436 -22.525 1.00 88.19 100 LYS A C 1
ATOM 795 O O . LYS A 1 100 ? 14.836 -1.427 -23.724 1.00 88.19 100 LYS A O 1
ATOM 800 N N . SER A 1 101 ? 15.402 -0.895 -21.621 1.00 86.62 101 SER A N 1
ATOM 801 C CA . SER A 1 101 ? 16.680 -0.263 -21.973 1.00 86.62 101 SER A CA 1
ATOM 802 C C . SER A 1 101 ? 17.638 -1.250 -22.657 1.00 86.62 101 SER A C 1
ATOM 804 O O . SER A 1 101 ? 18.217 -0.949 -23.706 1.00 86.62 101 SER A O 1
ATOM 806 N N . LEU A 1 102 ? 17.739 -2.472 -22.120 1.00 89.19 102 LEU A N 1
ATOM 807 C CA . LEU A 1 102 ? 18.553 -3.537 -22.710 1.00 89.19 102 LEU A CA 1
ATOM 808 C C . LEU A 1 102 ? 18.039 -3.961 -24.096 1.00 89.19 102 LEU A C 1
ATOM 810 O O . LEU A 1 102 ? 18.832 -4.192 -25.009 1.00 89.19 102 LEU A O 1
ATOM 814 N N . GLU A 1 103 ? 16.719 -4.057 -24.259 1.00 89.69 103 GLU A N 1
ATOM 815 C CA . GLU A 1 103 ? 16.087 -4.391 -25.538 1.00 89.69 103 GLU A CA 1
ATOM 816 C C . GLU A 1 103 ? 16.335 -3.310 -26.598 1.00 89.69 103 GLU A C 1
ATOM 818 O O . GLU A 1 103 ? 16.729 -3.640 -27.716 1.00 89.69 103 GLU A O 1
ATOM 823 N N . ASN A 1 104 ? 16.220 -2.032 -26.228 1.00 86.81 104 ASN A N 1
ATOM 824 C CA . ASN A 1 104 ? 16.507 -0.911 -27.125 1.00 86.81 104 ASN A CA 1
ATOM 825 C C . ASN A 1 104 ? 17.971 -0.911 -27.579 1.00 86.81 104 ASN A C 1
ATOM 827 O O . ASN A 1 104 ? 18.244 -0.851 -28.775 1.00 86.81 104 ASN A O 1
ATOM 831 N N . THR A 1 105 ? 18.908 -1.099 -26.644 1.00 90.88 105 THR A N 1
ATOM 832 C CA . THR A 1 105 ? 20.348 -1.176 -26.957 1.00 90.88 105 THR A CA 1
ATOM 833 C C . THR A 1 105 ? 20.639 -2.313 -27.940 1.00 90.88 105 THR A C 1
ATOM 835 O O . THR A 1 105 ? 21.439 -2.184 -28.869 1.00 90.88 105 THR A O 1
ATOM 838 N N . ARG A 1 106 ? 19.966 -3.456 -27.761 1.00 90.06 106 ARG A N 1
ATOM 839 C CA . ARG A 1 106 ? 20.104 -4.602 -28.658 1.00 90.06 106 ARG A CA 1
ATOM 840 C C . ARG A 1 106 ? 19.563 -4.289 -30.057 1.00 90.06 106 ARG A C 1
ATOM 842 O O . ARG A 1 106 ? 20.229 -4.643 -31.028 1.00 90.06 106 ARG A O 1
ATOM 849 N N . LEU A 1 107 ? 18.406 -3.639 -30.174 1.00 89.62 107 LEU A N 1
ATOM 850 C CA . LEU A 1 107 ? 17.833 -3.257 -31.470 1.00 89.62 107 LEU A CA 1
ATOM 851 C C . LEU A 1 107 ? 18.733 -2.267 -32.219 1.00 89.62 107 LEU A C 1
ATOM 853 O O . LEU A 1 107 ? 19.039 -2.507 -33.385 1.00 89.62 107 LEU A O 1
ATOM 857 N N . GLU A 1 108 ? 19.249 -1.246 -31.534 1.00 89.81 108 GLU A N 1
ATOM 858 C CA . GLU A 1 108 ? 20.203 -0.285 -32.109 1.00 89.81 108 GLU A CA 1
ATOM 859 C C . GLU A 1 108 ? 21.481 -0.981 -32.598 1.00 89.81 108 GLU A C 1
ATOM 861 O O . GLU A 1 108 ? 21.977 -0.703 -33.690 1.00 89.81 108 GLU A O 1
ATOM 866 N N . SER A 1 109 ? 22.002 -1.948 -31.831 1.00 89.69 109 SER A N 1
ATOM 867 C CA . SER A 1 109 ? 23.171 -2.726 -32.261 1.00 89.69 109 SER A CA 1
ATOM 868 C C . SER A 1 109 ? 22.892 -3.574 -33.509 1.00 89.69 109 SER A C 1
ATOM 870 O O . SER A 1 109 ? 23.767 -3.706 -34.363 1.00 89.69 109 SER A O 1
ATOM 872 N N . MET A 1 110 ? 21.675 -4.117 -33.646 1.00 86.62 110 MET A N 1
ATOM 873 C CA . MET A 1 110 ? 21.272 -4.902 -34.815 1.00 86.62 110 MET A CA 1
ATOM 874 C C . MET A 1 110 ? 21.075 -4.025 -36.053 1.00 86.62 110 MET A C 1
ATOM 876 O O . MET A 1 110 ? 21.485 -4.428 -37.137 1.00 86.62 110 MET A O 1
ATOM 880 N N . GLU A 1 111 ? 20.489 -2.837 -35.900 1.00 85.31 111 GLU A N 1
ATOM 881 C CA . GLU A 1 111 ? 20.320 -1.873 -36.992 1.00 85.31 111 GLU A CA 1
ATOM 882 C C . GLU A 1 111 ? 21.675 -1.361 -37.502 1.00 85.31 111 GLU A C 1
ATOM 884 O O . GLU A 1 111 ? 21.925 -1.359 -38.707 1.00 85.31 111 GLU A O 1
ATOM 889 N N . ASN A 1 112 ? 22.597 -1.041 -36.589 1.00 84.94 112 ASN A N 1
ATOM 890 C CA . ASN A 1 112 ? 23.955 -0.624 -36.942 1.00 84.94 112 ASN A CA 1
ATOM 891 C C . ASN A 1 112 ? 24.767 -1.755 -37.598 1.00 84.94 112 ASN A C 1
ATOM 893 O O . ASN A 1 112 ? 25.515 -1.512 -38.545 1.00 84.94 112 ASN A O 1
ATOM 897 N N . ALA A 1 113 ? 24.616 -2.999 -37.129 1.00 82.62 113 ALA A N 1
ATOM 898 C CA . ALA A 1 113 ? 25.291 -4.161 -37.712 1.00 82.62 113 ALA A CA 1
ATOM 899 C C . ALA A 1 113 ? 24.710 -4.576 -39.072 1.00 82.62 113 ALA A C 1
ATOM 901 O O . ALA A 1 113 ? 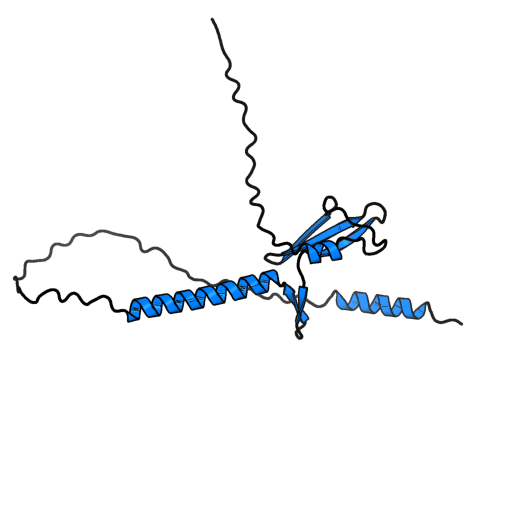25.427 -5.149 -39.892 1.00 82.62 113 ALA A O 1
ATOM 902 N N . ALA A 1 114 ? 23.430 -4.286 -39.325 1.00 77.50 114 ALA A N 1
ATOM 903 C CA . ALA A 1 114 ? 22.776 -4.590 -40.593 1.00 77.50 114 ALA A CA 1
ATOM 904 C C . ALA A 1 114 ? 23.295 -3.744 -41.761 1.00 77.50 114 ALA A C 1
ATOM 906 O O . ALA A 1 114 ? 22.940 -4.060 -42.891 1.00 77.50 114 ALA A O 1
ATOM 907 N N . GLY A 1 115 ? 24.150 -2.743 -41.501 1.00 64.44 115 GLY A N 1
ATOM 908 C CA . GLY A 1 115 ? 24.911 -2.026 -42.514 1.00 64.44 115 GLY A CA 1
ATOM 909 C C . GLY A 1 115 ? 24.001 -1.317 -43.506 1.00 64.44 115 GLY A C 1
ATOM 910 O O . GLY A 1 115 ? 23.467 -1.919 -44.436 1.00 64.44 115 GLY A O 1
ATOM 911 N N . ARG A 1 116 ? 23.864 0.002 -43.361 1.00 61.00 116 ARG A N 1
ATOM 912 C CA . ARG A 1 116 ? 23.367 0.836 -44.458 1.00 61.00 116 ARG A CA 1
ATOM 913 C C . ARG A 1 116 ? 24.188 0.440 -45.693 1.00 61.00 116 ARG A C 1
ATOM 915 O O . ARG A 1 116 ? 25.411 0.546 -45.602 1.00 61.00 116 ARG A O 1
ATOM 922 N N . PRO A 1 117 ? 23.587 -0.084 -46.780 1.00 64.19 117 PRO A N 1
ATOM 923 C CA . PRO A 1 117 ? 24.364 -0.402 -47.962 1.00 64.19 117 PRO A CA 1
ATOM 924 C C . PRO A 1 117 ? 25.079 0.888 -48.334 1.00 64.19 117 PRO A C 1
ATOM 926 O O . PRO A 1 117 ? 24.416 1.904 -48.556 1.00 64.19 117 PRO A O 1
ATOM 929 N N . GLU A 1 118 ? 26.412 0.872 -48.288 1.00 62.16 118 GLU A N 1
ATOM 930 C CA . GLU A 1 118 ? 27.219 1.939 -48.854 1.00 62.16 118 GLU A CA 1
ATOM 931 C C . GLU A 1 118 ? 26.804 1.996 -50.319 1.00 62.16 118 GLU A C 1
ATOM 933 O O . GLU A 1 118 ? 27.193 1.166 -51.143 1.00 62.16 118 GLU A O 1
ATOM 938 N N . SER A 1 119 ? 25.895 2.919 -50.625 1.00 64.25 119 SER A N 1
ATOM 939 C CA . SER A 1 119 ? 25.622 3.307 -51.987 1.00 64.25 119 SER A CA 1
ATOM 940 C C . SER A 1 119 ? 26.941 3.859 -52.488 1.00 64.25 119 SER A C 1
ATOM 942 O O . SER A 1 119 ? 27.354 4.954 -52.110 1.00 64.25 119 SER A O 1
ATOM 944 N N . TYR A 1 120 ? 27.629 3.041 -53.274 1.00 61.28 120 TYR A N 1
ATOM 945 C CA . TYR A 1 120 ? 28.763 3.423 -54.087 1.00 61.28 120 TYR A CA 1
ATOM 946 C C . TYR A 1 120 ? 28.273 4.510 -55.051 1.00 61.28 120 TYR A C 1
ATOM 948 O O . TYR A 1 120 ? 27.840 4.245 -56.170 1.00 61.28 120 TYR A O 1
ATOM 956 N N . GLU A 1 121 ? 28.267 5.763 -54.604 1.00 60.09 121 GLU A N 1
ATOM 957 C CA . GLU A 1 121 ? 28.112 6.890 -55.509 1.00 60.09 121 GLU A CA 1
ATOM 958 C C . GLU A 1 121 ? 29.403 7.002 -56.317 1.00 60.09 121 GLU A C 1
ATOM 960 O O . GLU A 1 121 ? 30.446 7.462 -55.859 1.00 60.09 121 GLU A O 1
ATOM 965 N N . ASN A 1 122 ? 29.298 6.423 -57.509 1.00 61.97 122 ASN A N 1
ATOM 966 C CA . ASN A 1 122 ? 30.117 6.561 -58.699 1.00 61.97 122 ASN A CA 1
ATOM 967 C C . ASN A 1 122 ? 31.235 7.611 -58.624 1.00 61.97 122 ASN A C 1
ATOM 969 O O . ASN A 1 122 ? 31.007 8.820 -58.600 1.00 61.97 122 ASN A O 1
ATOM 973 N N . ALA A 1 123 ? 32.463 7.116 -58.752 1.00 62.28 123 ALA A N 1
ATOM 974 C CA . ALA A 1 123 ? 33.586 7.891 -59.241 1.00 62.28 123 ALA A CA 1
ATOM 975 C C . ALA A 1 123 ? 33.280 8.430 -60.651 1.00 62.28 123 ALA A C 1
ATOM 977 O O . ALA A 1 123 ? 33.148 7.638 -61.582 1.00 62.28 123 ALA A O 1
ATOM 978 N N . ALA A 1 124 ? 33.174 9.755 -60.788 1.00 58.97 124 ALA A N 1
ATOM 979 C CA . ALA A 1 124 ? 33.787 10.586 -61.838 1.00 58.97 124 ALA A CA 1
ATOM 980 C C . ALA A 1 124 ? 33.057 11.937 -61.956 1.00 58.97 124 ALA A C 1
ATOM 982 O O . ALA A 1 124 ? 31.922 11.961 -62.417 1.00 58.97 124 ALA A O 1
ATOM 983 N N . ASP A 1 125 ? 33.712 13.042 -61.575 1.00 57.34 125 ASP A N 1
ATOM 984 C CA . ASP A 1 125 ? 34.116 14.111 -62.514 1.00 57.34 125 ASP A CA 1
ATOM 985 C C . ASP A 1 125 ? 34.927 15.208 -61.770 1.00 57.34 125 ASP A C 1
ATOM 987 O O . ASP A 1 125 ? 34.392 15.839 -60.852 1.00 57.34 125 ASP A O 1
ATOM 991 N N . PRO A 1 126 ? 36.210 15.474 -62.094 1.00 61.00 126 PRO A N 1
ATOM 992 C CA . PRO A 1 126 ? 36.939 16.609 -61.535 1.00 61.00 126 PRO A CA 1
ATOM 993 C C . PRO A 1 126 ? 36.539 17.893 -62.278 1.00 61.00 126 PRO A C 1
ATOM 995 O O . PRO A 1 126 ? 37.012 18.160 -63.383 1.00 61.00 126 PRO A O 1
ATOM 998 N N . ARG A 1 127 ? 35.679 18.716 -61.667 1.00 59.06 127 ARG A N 1
ATOM 999 C CA . ARG A 1 127 ? 35.322 20.050 -62.183 1.00 59.06 127 ARG A CA 1
ATOM 1000 C C . ARG A 1 127 ? 36.088 21.149 -61.424 1.00 59.06 127 ARG A C 1
ATOM 1002 O O . ARG A 1 127 ? 36.240 21.024 -60.210 1.00 59.06 127 ARG A O 1
ATOM 1009 N N . PRO A 1 128 ? 36.599 22.194 -62.107 1.00 59.19 128 PRO A N 1
ATOM 1010 C CA . PRO A 1 128 ? 37.616 23.077 -61.555 1.00 59.19 128 PRO A CA 1
ATOM 1011 C C . PRO A 1 128 ? 37.058 24.150 -60.620 1.00 59.19 128 PRO A C 1
ATOM 1013 O O . PRO A 1 128 ? 35.908 24.578 -60.731 1.00 59.19 128 PRO A O 1
ATOM 1016 N N . GLU A 1 129 ? 37.955 24.587 -59.738 1.00 60.34 129 GLU A N 1
ATOM 1017 C CA . GLU A 1 129 ? 37.825 25.653 -58.749 1.00 60.34 129 GLU A CA 1
ATOM 1018 C C . GLU A 1 129 ? 37.208 26.947 -59.304 1.00 60.34 129 GLU A C 1
ATOM 1020 O O . GLU A 1 129 ? 37.653 27.495 -60.319 1.00 60.34 129 GLU A O 1
ATOM 1025 N N . GLN A 1 130 ? 36.236 27.490 -58.568 1.00 55.59 130 GLN A N 1
ATOM 1026 C CA . GLN A 1 130 ? 35.822 28.892 -58.636 1.00 55.59 130 GLN A CA 1
ATOM 1027 C C . GLN A 1 130 ? 35.472 29.409 -57.222 1.00 55.59 130 GLN A C 1
ATOM 1029 O O . GLN A 1 130 ? 35.156 28.607 -56.342 1.00 55.59 130 GLN A O 1
ATOM 1034 N N . PRO A 1 131 ? 35.600 30.730 -56.990 1.00 57.03 131 PRO A N 1
ATOM 1035 C CA . PRO A 1 131 ? 36.117 31.288 -55.742 1.00 57.03 131 PRO A CA 1
ATOM 1036 C C . PRO A 1 131 ? 35.060 31.675 -54.698 1.00 57.03 131 PRO A C 1
ATOM 1038 O O . PRO A 1 131 ? 33.881 31.851 -54.993 1.00 57.03 131 PRO A O 1
ATOM 1041 N N . LEU A 1 132 ? 35.579 31.854 -53.478 1.00 58.69 132 LEU A N 1
ATOM 1042 C CA . LEU A 1 132 ? 34.953 32.364 -52.258 1.00 58.69 132 LEU A CA 1
ATOM 1043 C C . LEU A 1 132 ? 33.961 33.517 -52.471 1.00 58.69 132 LEU A C 1
ATOM 1045 O O . LEU A 1 132 ? 34.306 34.558 -53.031 1.00 58.69 132 LEU A O 1
ATOM 1049 N N . SER A 1 133 ? 32.788 33.379 -51.857 1.00 53.94 133 SER A N 1
ATOM 1050 C CA . SER A 1 133 ? 31.983 34.512 -51.407 1.00 53.94 133 SER A CA 1
ATOM 1051 C C . SER A 1 133 ? 31.463 34.237 -50.001 1.00 53.94 133 SER A C 1
ATOM 1053 O O . SER A 1 133 ? 30.686 33.307 -49.786 1.00 53.94 133 SER A O 1
ATOM 1055 N N . ASP A 1 134 ? 31.914 35.062 -49.062 1.00 53.72 134 ASP A N 1
ATOM 1056 C CA . ASP A 1 134 ? 31.458 35.102 -47.680 1.00 53.72 134 ASP A CA 1
ATOM 1057 C C . ASP A 1 134 ? 29.961 35.414 -47.615 1.00 53.72 134 ASP A C 1
ATOM 1059 O O . ASP A 1 134 ? 29.486 36.395 -48.195 1.00 53.72 134 ASP A O 1
ATOM 1063 N N . THR A 1 135 ? 29.191 34.614 -46.879 1.00 52.53 135 THR A N 1
ATOM 1064 C CA . THR A 1 135 ? 27.896 35.066 -46.357 1.00 52.53 135 THR A CA 1
ATOM 1065 C C . THR A 1 135 ? 27.523 34.296 -45.095 1.00 52.53 135 THR A C 1
ATOM 1067 O O . THR A 1 135 ? 27.455 33.072 -45.069 1.00 52.53 135 THR A O 1
ATOM 1070 N N . TYR A 1 136 ? 27.328 35.069 -44.032 1.00 52.53 136 TYR A N 1
ATOM 1071 C CA . TYR A 1 136 ? 26.910 34.672 -42.695 1.00 52.53 136 TYR A CA 1
ATOM 1072 C C . TYR A 1 136 ? 25.488 34.098 -42.683 1.00 52.53 136 TYR A C 1
ATOM 1074 O O . TYR A 1 136 ? 24.631 34.637 -43.375 1.00 52.53 136 TYR A O 1
ATOM 1082 N N . THR A 1 137 ? 25.215 33.146 -41.782 1.00 45.47 137 THR A N 1
ATOM 1083 C CA . THR A 1 137 ? 23.984 33.152 -40.964 1.00 45.47 137 THR A CA 1
ATOM 1084 C C . THR A 1 137 ? 24.148 32.303 -39.703 1.00 45.47 137 THR A C 1
ATOM 1086 O O . THR A 1 137 ? 24.651 31.184 -39.750 1.00 45.47 137 THR A O 1
ATOM 1089 N N . GLU A 1 138 ? 23.712 32.883 -38.586 1.00 51.72 138 GLU A N 1
ATOM 1090 C CA . GLU A 1 138 ? 23.539 32.293 -37.258 1.00 51.72 138 GLU A CA 1
ATOM 1091 C C . GLU A 1 138 ? 22.613 31.066 -37.265 1.00 51.72 138 GLU A C 1
ATOM 1093 O O . GLU A 1 138 ? 21.690 30.991 -38.070 1.00 51.72 138 GLU A O 1
ATOM 1098 N N . THR A 1 139 ? 22.816 30.145 -36.318 1.00 47.84 139 THR A N 1
ATOM 1099 C CA . THR A 1 139 ? 21.787 29.313 -35.646 1.00 47.84 139 THR A CA 1
ATOM 1100 C C . THR A 1 139 ? 22.511 28.512 -34.552 1.00 47.84 139 THR A C 1
ATOM 1102 O O . THR A 1 139 ? 23.381 27.705 -34.834 1.00 47.84 139 THR A O 1
ATOM 1105 N N . SER A 1 140 ? 22.448 28.933 -33.287 1.00 54.41 140 SER A N 1
ATOM 1106 C CA . SER A 1 140 ? 21.537 28.395 -32.263 1.00 54.41 140 SER A CA 1
ATOM 1107 C C . SER A 1 140 ? 21.654 26.880 -32.046 1.00 54.41 140 SER A C 1
ATOM 1109 O O . SER A 1 140 ? 20.765 26.132 -32.449 1.00 54.41 140 SER A O 1
ATOM 1111 N N . ASP A 1 141 ? 22.695 26.454 -31.326 1.00 49.75 141 ASP A N 1
ATOM 1112 C CA . ASP A 1 141 ? 22.747 25.117 -30.738 1.00 49.75 141 ASP A CA 1
ATOM 1113 C C . ASP A 1 141 ? 22.026 25.087 -29.390 1.00 49.75 141 ASP A C 1
ATOM 1115 O O . ASP A 1 141 ? 22.430 25.667 -28.377 1.00 49.75 141 ASP A O 1
ATOM 1119 N N . GLN A 1 142 ? 20.903 24.383 -29.429 1.00 48.88 142 GLN A N 1
ATOM 1120 C CA . GLN A 1 142 ? 20.192 23.857 -28.286 1.00 48.88 142 GLN A CA 1
ATOM 1121 C C . GLN A 1 142 ? 21.000 22.711 -27.656 1.00 48.88 142 GLN A C 1
ATOM 1123 O O . GLN A 1 142 ? 21.415 21.785 -28.337 1.00 48.88 142 GLN A O 1
ATOM 1128 N N . ASN A 1 143 ? 21.112 22.770 -26.328 1.00 48.47 143 ASN A N 1
ATOM 1129 C CA . ASN A 1 143 ? 20.671 21.721 -25.407 1.00 48.47 143 ASN A CA 1
ATOM 1130 C C . ASN A 1 143 ? 21.216 20.290 -25.606 1.00 48.47 143 ASN A C 1
ATOM 1132 O O . ASN A 1 143 ? 20.856 19.612 -26.557 1.00 48.47 143 ASN A O 1
ATOM 1136 N N . ASN A 1 144 ? 21.931 19.778 -24.596 1.00 43.28 144 ASN A N 1
ATOM 1137 C CA . ASN A 1 144 ? 21.537 18.546 -23.893 1.00 43.28 144 ASN A CA 1
ATOM 1138 C C . ASN A 1 144 ? 22.356 18.381 -22.606 1.00 43.28 144 ASN A C 1
ATOM 1140 O O . ASN A 1 144 ? 23.354 17.664 -22.540 1.00 43.28 144 ASN A O 1
ATOM 1144 N N . ASN A 1 145 ? 21.892 19.052 -21.551 1.00 44.28 145 ASN A N 1
ATOM 1145 C CA . ASN A 1 145 ? 22.315 18.777 -20.183 1.00 44.28 145 ASN A CA 1
ATOM 1146 C C . ASN A 1 145 ? 21.615 17.493 -19.696 1.00 44.28 145 ASN A C 1
ATOM 1148 O O . ASN A 1 145 ? 20.514 17.546 -19.150 1.00 44.28 145 ASN A O 1
ATOM 1152 N N . SER A 1 146 ? 22.232 16.330 -19.919 1.00 49.38 146 SER A N 1
ATOM 1153 C CA . SER A 1 146 ? 21.828 15.077 -19.263 1.00 49.38 146 SER A CA 1
ATOM 1154 C C . SER A 1 146 ? 22.451 15.011 -17.872 1.00 49.38 146 SER A C 1
ATOM 1156 O O . SER A 1 146 ? 23.447 14.330 -17.640 1.00 49.38 146 SER A O 1
ATOM 1158 N N . GLN A 1 147 ? 21.865 15.760 -16.941 1.00 44.44 147 GLN A N 1
ATOM 1159 C CA . GLN A 1 147 ? 22.171 15.651 -15.521 1.00 44.44 147 GLN A CA 1
ATOM 1160 C C . GLN A 1 147 ? 21.217 14.630 -14.900 1.00 44.44 147 GLN A C 1
ATOM 1162 O O . GLN A 1 147 ? 20.045 14.908 -14.647 1.00 44.44 147 GLN A O 1
ATOM 1167 N N . SER A 1 148 ? 21.725 13.417 -14.687 1.00 45.97 148 SER A N 1
ATOM 1168 C CA . SER A 1 148 ? 21.058 12.385 -13.895 1.00 45.97 148 SER A CA 1
ATOM 1169 C C . SER A 1 148 ? 20.697 12.938 -12.508 1.00 45.97 148 SER A C 1
ATOM 1171 O O . SER A 1 148 ? 21.547 13.582 -11.885 1.00 45.97 148 SER A O 1
ATOM 1173 N N . PRO A 1 149 ? 19.487 12.685 -11.974 1.00 47.00 149 PRO A N 1
ATOM 1174 C CA . PRO A 1 149 ? 19.139 13.119 -10.627 1.00 47.00 149 PRO A CA 1
ATOM 1175 C C . PRO A 1 149 ? 20.009 12.384 -9.603 1.00 47.00 149 PRO A C 1
ATOM 1177 O O . PRO A 1 149 ? 19.859 11.179 -9.399 1.00 47.00 149 PRO A O 1
ATOM 1180 N N . GLN A 1 150 ? 20.918 13.106 -8.947 1.00 41.34 150 GLN A N 1
ATOM 1181 C CA . GLN A 1 150 ? 21.575 12.611 -7.743 1.00 41.34 150 GLN A CA 1
ATOM 1182 C C . GLN A 1 150 ? 20.589 12.720 -6.581 1.00 41.34 150 GLN A C 1
ATOM 1184 O O . GLN A 1 150 ? 20.237 13.810 -6.137 1.00 41.34 150 GLN A O 1
ATOM 1189 N N . TYR A 1 151 ? 20.100 11.576 -6.114 1.00 44.22 151 TYR A N 1
ATOM 1190 C CA . TYR A 1 151 ? 19.330 11.481 -4.883 1.00 44.22 151 TYR A CA 1
ATOM 1191 C C . TYR A 1 151 ? 20.294 11.557 -3.694 1.00 44.22 151 TYR A C 1
ATOM 1193 O O . TYR A 1 151 ? 20.992 10.596 -3.372 1.00 44.22 151 TYR A O 1
ATOM 1201 N N . SER A 1 152 ? 20.330 12.717 -3.040 1.00 45.34 152 SER A N 1
ATOM 1202 C CA . SER A 1 152 ? 20.962 12.880 -1.732 1.00 45.34 152 SER A CA 1
ATOM 1203 C C . SER A 1 152 ? 20.196 12.053 -0.703 1.00 45.34 152 SER A C 1
ATOM 1205 O O . SER A 1 152 ? 19.013 12.281 -0.448 1.00 45.34 152 SER A O 1
ATOM 1207 N N . VAL A 1 153 ? 20.871 11.060 -0.130 1.00 46.78 153 VAL A N 1
ATOM 1208 C CA . VAL A 1 153 ? 20.371 10.287 1.006 1.00 46.78 153 VAL A CA 1
ATOM 1209 C C . VAL A 1 153 ? 20.710 11.081 2.263 1.00 46.78 153 VAL A C 1
ATOM 1211 O O . VAL A 1 153 ? 21.743 10.850 2.886 1.00 46.78 153 VAL A O 1
ATOM 1214 N N . ASP A 1 154 ? 19.859 12.043 2.617 1.00 40.88 154 ASP A N 1
ATOM 1215 C CA . ASP A 1 154 ? 19.967 12.698 3.918 1.00 40.88 154 ASP A CA 1
ATOM 1216 C C . ASP A 1 154 ? 19.552 11.706 5.006 1.00 40.88 154 ASP A C 1
ATOM 1218 O O . ASP A 1 154 ? 18.389 11.328 5.177 1.00 40.88 154 ASP A O 1
ATOM 1222 N N . GLY A 1 155 ? 20.573 11.230 5.716 1.00 51.78 155 GLY A N 1
ATOM 1223 C CA . GLY A 1 155 ? 20.445 10.424 6.911 1.00 51.78 155 GLY A CA 1
ATOM 1224 C C . GLY A 1 155 ? 19.797 11.233 8.026 1.00 51.78 155 GLY A C 1
ATOM 1225 O O . GLY A 1 155 ? 20.358 12.196 8.537 1.00 51.78 155 GLY A O 1
ATOM 1226 N N . SER A 1 156 ? 18.613 10.806 8.444 1.00 47.84 156 SER A N 1
ATOM 1227 C CA . SER A 1 156 ? 18.020 11.185 9.727 1.00 47.84 156 SER A CA 1
ATOM 1228 C C . SER A 1 156 ? 17.271 9.976 10.285 1.00 47.84 156 SER A C 1
ATOM 1230 O O . SER A 1 156 ? 16.062 9.819 10.128 1.00 47.84 156 SER A O 1
ATOM 1232 N N . ARG A 1 157 ? 18.032 9.062 10.895 1.00 49.81 157 ARG A N 1
ATOM 1233 C CA . ARG A 1 157 ? 17.542 7.972 11.749 1.00 49.81 157 ARG A CA 1
ATOM 1234 C C . ARG A 1 157 ? 18.312 8.053 13.066 1.00 49.81 157 ARG A C 1
ATOM 1236 O O . ARG A 1 157 ? 19.463 7.638 13.103 1.00 49.81 157 ARG A O 1
ATOM 1243 N N . SER A 1 158 ? 17.663 8.517 14.132 1.00 55.00 158 SER A N 1
ATOM 1244 C CA . SER A 1 158 ? 18.072 8.148 15.498 1.00 55.00 158 SER A CA 1
ATOM 1245 C C . SER A 1 158 ? 16.977 8.218 16.567 1.00 55.00 158 SER A C 1
ATOM 1247 O O . SER A 1 158 ? 17.126 7.535 17.571 1.00 55.00 158 SER A O 1
ATOM 1249 N N . ASP A 1 159 ? 15.848 8.912 16.377 1.00 52.69 159 ASP A N 1
ATOM 1250 C CA . ASP A 1 159 ? 15.067 9.297 17.575 1.00 52.69 159 ASP A CA 1
ATOM 1251 C C . ASP A 1 159 ? 13.789 8.475 17.848 1.00 52.69 159 ASP A C 1
ATOM 1253 O O . ASP A 1 159 ? 13.225 8.546 18.937 1.00 52.69 159 ASP A O 1
ATOM 1257 N N . ALA A 1 160 ? 13.324 7.641 16.909 1.00 53.56 160 ALA A N 1
ATOM 1258 C CA . ALA A 1 160 ? 12.063 6.901 17.086 1.00 53.56 160 ALA A CA 1
ATOM 1259 C C . ALA A 1 160 ? 12.209 5.553 17.823 1.00 53.56 160 ALA A C 1
ATOM 1261 O O . ALA A 1 160 ? 11.249 5.077 18.431 1.00 53.56 160 ALA A O 1
ATOM 1262 N N . ASN A 1 161 ? 13.394 4.934 17.798 1.00 54.62 161 ASN A N 1
ATOM 1263 C CA . ASN A 1 161 ? 13.591 3.608 18.398 1.00 54.62 161 ASN A CA 1
ATOM 1264 C C . ASN A 1 161 ? 13.829 3.660 19.916 1.00 54.62 161 ASN A C 1
ATOM 1266 O O . ASN A 1 161 ? 13.457 2.717 20.609 1.00 54.62 161 ASN A O 1
ATOM 1270 N N . ASP A 1 162 ? 14.348 4.768 20.453 1.00 55.50 162 ASP A N 1
ATOM 1271 C CA . ASP A 1 162 ? 14.581 4.906 21.900 1.00 55.50 162 ASP A CA 1
ATOM 1272 C C . ASP A 1 162 ? 13.263 5.066 22.693 1.00 55.50 162 ASP A C 1
ATOM 1274 O O . ASP A 1 162 ? 13.141 4.654 23.848 1.00 55.50 162 ASP A O 1
ATOM 1278 N N . SER A 1 163 ? 12.215 5.589 22.044 1.00 60.47 163 SER A N 1
ATOM 1279 C CA . SER A 1 163 ? 10.912 5.826 22.681 1.00 60.47 163 SER A CA 1
ATOM 1280 C C . SER A 1 163 ? 10.113 4.535 22.925 1.00 60.47 163 SER A C 1
ATOM 1282 O O . SER A 1 163 ? 9.440 4.391 23.948 1.00 60.47 163 SER A O 1
ATOM 1284 N N . MET A 1 164 ? 10.229 3.547 22.030 1.00 68.94 164 MET A N 1
ATOM 1285 C CA . MET A 1 164 ? 9.503 2.273 22.145 1.00 68.94 164 MET A CA 1
ATOM 1286 C C . MET A 1 164 ? 10.153 1.300 23.142 1.00 68.94 164 MET A C 1
ATOM 1288 O O . MET A 1 164 ? 9.445 0.541 23.808 1.00 68.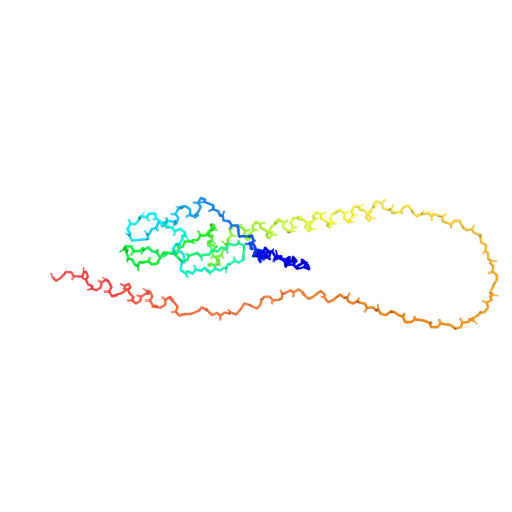94 164 MET A O 1
ATOM 1292 N N . GLU A 1 165 ? 11.478 1.358 23.311 1.00 71.94 165 GLU A N 1
ATOM 1293 C CA . GLU A 1 165 ? 12.207 0.551 24.304 1.00 71.94 165 GLU A CA 1
ATOM 1294 C C . GLU A 1 165 ? 11.854 0.982 25.744 1.00 71.94 165 GLU A C 1
ATOM 1296 O O . GLU A 1 165 ? 11.719 0.154 26.652 1.00 71.94 165 GLU A O 1
ATOM 1301 N N . LYS A 1 166 ? 11.620 2.288 25.951 1.00 70.00 166 LYS A N 1
ATOM 1302 C CA . LYS A 1 166 ? 11.195 2.850 27.244 1.00 70.00 166 LYS A CA 1
ATOM 1303 C C . LYS A 1 166 ? 9.801 2.375 27.661 1.00 70.00 166 LYS A C 1
ATOM 1305 O O . LYS A 1 166 ? 9.618 2.022 28.824 1.00 70.00 166 LYS A O 1
ATOM 1310 N N . LEU A 1 167 ? 8.852 2.299 26.721 1.00 69.75 167 LEU A N 1
ATOM 1311 C CA . LEU A 1 167 ? 7.488 1.822 26.988 1.00 69.75 167 LEU A CA 1
ATOM 1312 C C . LEU A 1 167 ? 7.441 0.328 27.345 1.00 69.75 167 LEU A C 1
ATOM 1314 O O . LEU A 1 167 ? 6.690 -0.057 28.242 1.00 69.75 167 LEU A O 1
ATOM 1318 N N . ARG A 1 168 ? 8.283 -0.510 26.722 1.00 75.19 168 ARG A N 1
ATOM 1319 C CA . ARG A 1 168 ? 8.379 -1.942 27.069 1.00 75.19 168 ARG A CA 1
ATOM 1320 C C . ARG A 1 168 ? 8.869 -2.164 28.499 1.00 75.19 168 ARG A C 1
ATOM 1322 O O . ARG A 1 168 ? 8.246 -2.918 29.243 1.00 75.19 168 ARG A O 1
ATOM 1329 N N . LYS A 1 169 ? 9.907 -1.436 28.925 1.00 71.81 169 LYS A N 1
ATOM 1330 C CA . LYS A 1 169 ? 10.442 -1.543 30.296 1.00 71.81 169 LYS A CA 1
ATOM 1331 C C . LYS A 1 169 ? 9.468 -1.071 31.378 1.00 71.81 169 LYS A C 1
ATOM 1333 O O . LYS A 1 169 ? 9.565 -1.525 32.516 1.00 71.81 169 LYS A O 1
ATOM 1338 N N . THR A 1 170 ? 8.542 -0.162 31.062 1.00 73.12 170 THR A N 1
ATOM 1339 C CA . THR A 1 170 ? 7.509 0.257 32.026 1.00 73.12 170 THR A CA 1
ATOM 1340 C C . THR A 1 170 ? 6.423 -0.808 32.192 1.00 73.12 170 THR A C 1
ATOM 1342 O O . THR A 1 170 ? 5.979 -1.037 33.314 1.00 73.12 170 THR A O 1
ATOM 1345 N N . LEU A 1 171 ? 6.047 -1.504 31.115 1.00 70.25 171 LEU A N 1
ATOM 1346 C CA . LEU A 1 171 ? 4.990 -2.522 31.140 1.00 70.25 171 LEU A CA 1
ATOM 1347 C C . LEU A 1 171 ? 5.414 -3.821 31.854 1.00 70.25 171 LEU A C 1
ATOM 1349 O O . LEU A 1 171 ? 4.585 -4.507 32.447 1.00 70.25 171 LEU A O 1
ATOM 1353 N N . GLU A 1 172 ? 6.706 -4.152 31.839 1.00 73.06 172 GLU A N 1
ATOM 1354 C CA . GLU A 1 172 ? 7.233 -5.329 32.548 1.00 73.06 172 GLU A CA 1
ATOM 1355 C C . GLU A 1 172 ? 7.305 -5.123 34.070 1.00 73.06 172 GLU A C 1
ATOM 1357 O O . GLU A 1 172 ? 7.183 -6.084 34.826 1.00 73.06 172 GLU A O 1
ATOM 1362 N N . ARG A 1 173 ? 7.423 -3.875 34.546 1.00 66.50 173 ARG A N 1
ATOM 1363 C CA . ARG A 1 173 ? 7.439 -3.571 35.989 1.00 66.50 173 ARG A CA 1
ATOM 1364 C C . ARG A 1 173 ? 6.067 -3.642 36.657 1.00 66.50 173 ARG A C 1
ATOM 1366 O O . ARG A 1 173 ? 6.017 -3.809 37.868 1.00 66.50 173 ARG A O 1
ATOM 1373 N N . SER A 1 174 ? 4.970 -3.535 35.908 1.00 68.06 174 SER A N 1
ATOM 1374 C CA . SER A 1 174 ? 3.610 -3.600 36.466 1.00 68.06 174 SER A CA 1
ATOM 1375 C C . SER A 1 174 ? 3.063 -5.022 36.636 1.00 68.06 174 SER A C 1
ATOM 1377 O O . SER A 1 174 ? 1.979 -5.177 37.185 1.00 68.06 174 SER A O 1
ATOM 1379 N N . ASN A 1 175 ? 3.790 -6.048 36.178 1.00 65.12 175 ASN A N 1
ATOM 1380 C CA . ASN A 1 175 ? 3.339 -7.445 36.197 1.00 65.12 175 ASN A CA 1
ATOM 1381 C C . ASN A 1 175 ? 4.135 -8.340 37.160 1.00 65.12 175 ASN A C 1
ATOM 1383 O O . ASN A 1 175 ? 4.058 -9.560 37.043 1.00 65.12 175 ASN A O 1
ATOM 1387 N N . SER A 1 176 ? 4.898 -7.766 38.096 1.00 61.16 176 SER A N 1
ATOM 1388 C CA . SER A 1 176 ? 5.511 -8.549 39.172 1.00 61.16 176 SER A CA 1
ATOM 1389 C C . SER A 1 176 ? 4.516 -8.647 40.334 1.00 61.16 176 SER A C 1
ATOM 1391 O O . SER A 1 176 ? 4.201 -7.611 40.918 1.00 61.16 176 SER A O 1
ATOM 1393 N N . PRO A 1 177 ? 3.979 -9.837 40.649 1.00 65.56 177 PRO A N 1
ATOM 1394 C CA . PRO A 1 177 ? 3.164 -10.028 41.838 1.00 65.56 177 PRO A CA 1
ATOM 1395 C C . PRO A 1 177 ? 4.074 -10.054 43.075 1.00 65.56 177 PRO A C 1
ATOM 1397 O O . PRO A 1 177 ? 5.098 -10.742 43.059 1.00 65.56 177 PRO A O 1
ATOM 1400 N N . ASP A 1 178 ? 3.704 -9.279 44.097 1.00 62.81 178 ASP A N 1
ATOM 1401 C CA . ASP A 1 178 ? 4.210 -9.421 45.472 1.00 62.81 178 ASP A CA 1
ATOM 1402 C C . ASP A 1 178 ? 3.742 -10.745 46.102 1.00 62.81 178 ASP A C 1
ATOM 1404 O O . ASP A 1 178 ? 2.594 -11.171 45.815 1.00 62.81 178 ASP A O 1
#

Foldseek 3Di:
DDDDDPDDPDDPPPPPPVVLQADFPVVQQQVQQADPPPRHGFDPVQFPDWDDDPNWIWTFGADDVVRDTGIGTRFDWDQDPVRDIDGPVVVVVVVVVVVVVVVVVVVVVVVVVVDPPPPPPDDDDDDDDDDDDDDDDDDDDDDDDPDDDDDDPPDDDDDPPVVVVVVVVVVVVVPDDD

Organism: NCBI:txid3402493

pLDDT: mean 73.67, std 18.74, range [39.59, 97.88]

Sequence (178 aa):
MNNAKKLRKETPSLKNNLCSGRIVELLELGKHLKCCWCERVLSLENITNETRKGLYSILNVKYNECNIETIVPTDKVHATKSEVKHSDVNTKAVLENERKSLENTRLESMENAAGRPESYENAADPRPEQPLSDTYTETSDQNNNSQSPQYSVDGSRSDANDSMEKLRKTLERSNSPD

Secondary structure (DSSP, 8-state):
-------------------------HHHHHHH-B-TTT-PBPPGGGEEEEEEETTEEEEEEEETTTTEEEEEESS-EEEPTTS-EEEHHHHHHHHHHHHHHHHHHHHHHHHHHT------------PPP----------------------------SSSHHHHHHHHHHHHHTT---